Protein AF-A0A524JAB0-F1 (afdb_monomer)

Secondary structure (DSSP, 8-state):
---SSTT-----TT---HHHHHHT--EEEE-SSTTSHHHHTHHHHHHHTT-TT--EEEE-

Mean predicted aligned error: 3.13 Å

Structure (mmCIF, N/CA/C/O backbone):
data_AF-A0A524JAB0-F1
#
_entry.id   AF-A0A524JAB0-F1
#
loop_
_atom_site.group_PDB
_atom_site.id
_atom_site.type_symbol
_atom_site.label_atom_id
_atom_site.label_alt_id
_atom_site.label_comp_id
_atom_site.label_asym_id
_atom_site.label_entity_id
_atom_site.label_seq_id
_atom_site.pdbx_PDB_ins_code
_atom_site.Cartn_x
_atom_site.Cartn_y
_atom_site.Cartn_z
_atom_site.occupancy
_atom_site.B_iso_or_equiv
_atom_site.auth_seq_id
_atom_site.auth_comp_id
_atom_site.auth_asym_id
_atom_site.auth_atom_id
_atom_site.pdbx_PDB_model_num
ATOM 1 N N . MET A 1 1 ? -0.512 -14.104 -10.087 1.00 75.19 1 MET A N 1
ATOM 2 C CA . MET A 1 1 ? -0.625 -12.855 -10.870 1.00 75.19 1 MET A CA 1
ATOM 3 C C . MET A 1 1 ? 0.695 -12.689 -11.598 1.00 75.19 1 MET A C 1
ATOM 5 O O . MET A 1 1 ? 1.703 -13.013 -10.986 1.00 75.19 1 MET A O 1
ATOM 9 N N . LYS A 1 2 ? 0.699 -12.307 -12.878 1.00 83.94 2 LYS A N 1
ATOM 10 C CA . LYS A 1 2 ? 1.934 -12.103 -13.651 1.00 83.94 2 LYS A CA 1
ATOM 11 C C . LYS A 1 2 ? 2.110 -10.602 -13.869 1.00 83.94 2 LYS A C 1
ATOM 13 O O . LYS A 1 2 ? 1.197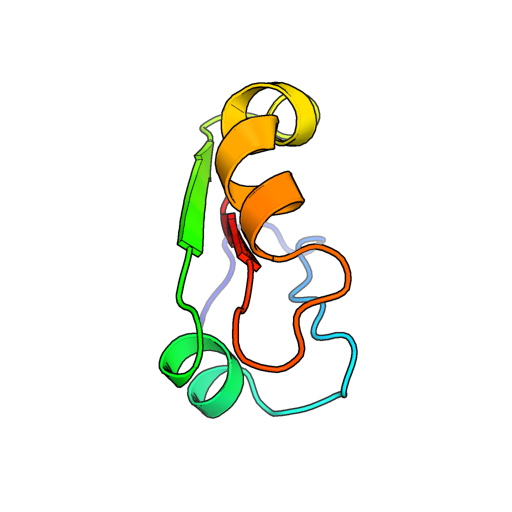 -9.984 -14.407 1.00 83.94 2 LYS A O 1
ATOM 18 N N . LEU A 1 3 ? 3.228 -10.046 -13.413 1.00 90.00 3 LEU A N 1
ATOM 19 C CA . LEU A 1 3 ? 3.604 -8.655 -13.665 1.00 90.00 3 LEU A CA 1
ATOM 20 C C . LEU A 1 3 ? 4.360 -8.575 -14.997 1.00 90.00 3 LEU A C 1
ATOM 22 O O . LEU A 1 3 ? 4.940 -9.568 -15.437 1.00 90.00 3 LEU A O 1
ATOM 26 N N . VAL A 1 4 ? 4.265 -7.429 -15.670 1.00 89.19 4 VAL A N 1
ATOM 27 C CA . VAL A 1 4 ? 4.876 -7.216 -16.997 1.00 89.19 4 VAL A CA 1
ATOM 28 C C . VAL A 1 4 ? 6.26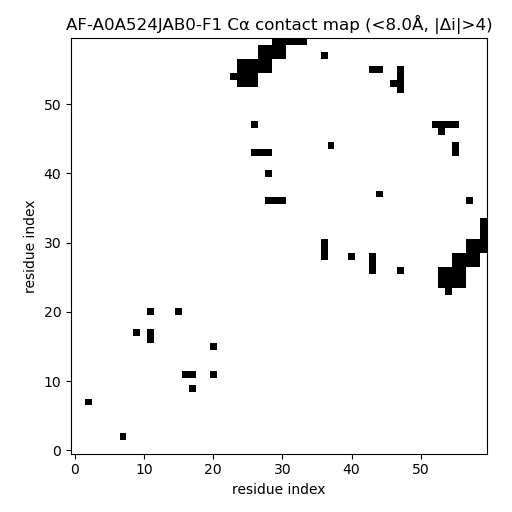6 -6.586 -16.8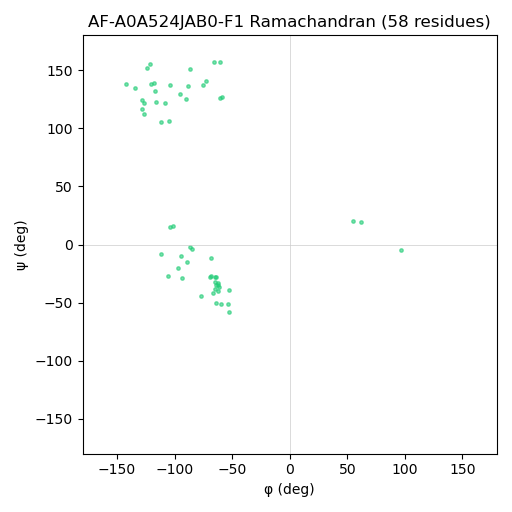83 1.00 89.19 4 VAL A C 1
ATOM 30 O O . VAL A 1 4 ? 7.103 -6.821 -17.744 1.00 89.19 4 VAL A O 1
ATOM 33 N N . ASN A 1 5 ? 6.506 -5.809 -15.825 1.00 88.75 5 ASN A N 1
ATOM 34 C CA . ASN A 1 5 ? 7.817 -5.269 -15.482 1.00 88.75 5 ASN A CA 1
ATOM 35 C C . ASN A 1 5 ? 8.490 -6.202 -14.459 1.00 88.75 5 ASN A C 1
ATOM 37 O O . ASN A 1 5 ? 7.859 -6.546 -13.459 1.00 88.75 5 ASN A O 1
ATOM 41 N N . ASP A 1 6 ? 9.735 -6.598 -14.720 1.00 92.50 6 ASP A N 1
ATOM 42 C CA . ASP A 1 6 ? 10.508 -7.518 -13.875 1.00 92.50 6 ASP A CA 1
ATOM 43 C C . ASP A 1 6 ? 10.877 -6.904 -12.515 1.00 92.50 6 ASP A C 1
ATOM 45 O O . ASP A 1 6 ? 10.982 -7.630 -11.529 1.00 92.50 6 ASP A O 1
ATOM 49 N N . ASP A 1 7 ? 10.984 -5.574 -12.443 1.00 90.56 7 ASP A N 1
ATOM 50 C CA . ASP A 1 7 ? 11.250 -4.833 -11.202 1.00 90.56 7 ASP A CA 1
ATOM 5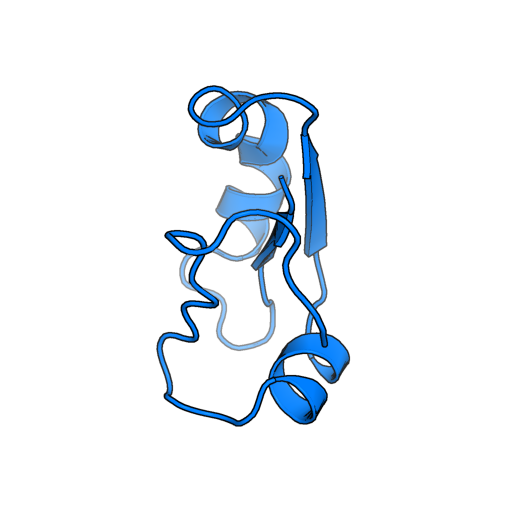1 C C . ASP A 1 7 ? 9.965 -4.511 -10.418 1.00 90.56 7 ASP A C 1
ATOM 53 O O . ASP A 1 7 ? 10.010 -3.877 -9.362 1.00 90.56 7 ASP A O 1
ATOM 57 N N . ALA A 1 8 ? 8.787 -4.881 -10.936 1.00 90.56 8 ALA A N 1
ATOM 58 C CA . ALA A 1 8 ? 7.537 -4.611 -10.242 1.00 90.56 8 ALA A CA 1
ATOM 59 C C . ALA A 1 8 ? 7.341 -5.571 -9.063 1.00 90.56 8 ALA A C 1
ATOM 61 O O . ALA A 1 8 ? 7.506 -6.785 -9.179 1.00 90.56 8 ALA A O 1
ATOM 62 N N . GLU A 1 9 ? 6.877 -5.024 -7.942 1.00 91.25 9 GLU A N 1
ATOM 63 C CA . GLU A 1 9 ? 6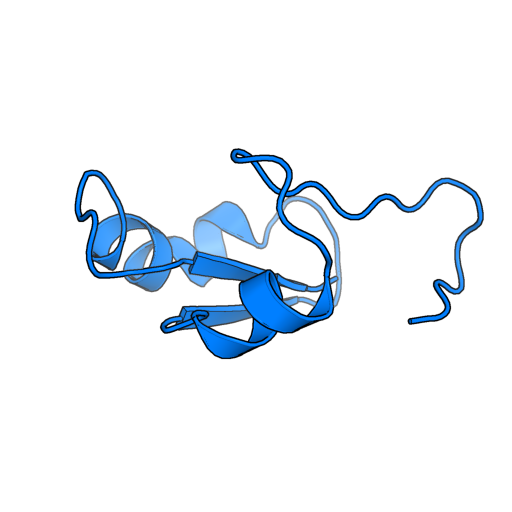.635 -5.779 -6.717 1.00 91.25 9 GLU A CA 1
ATOM 64 C C . GLU A 1 9 ? 5.193 -5.615 -6.232 1.00 91.25 9 GLU A C 1
ATOM 66 O O . GLU A 1 9 ? 4.538 -4.593 -6.445 1.00 91.25 9 GLU A O 1
ATOM 71 N 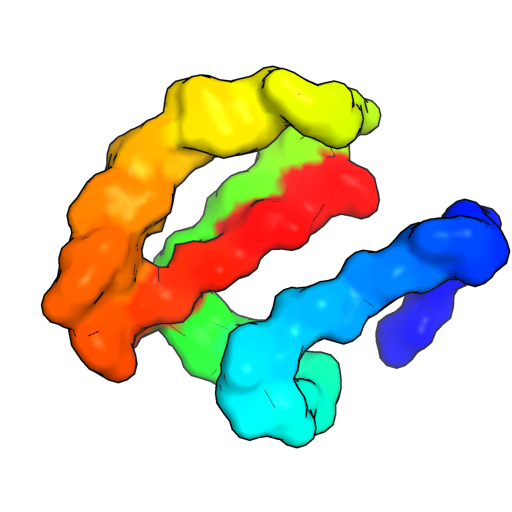N . ILE A 1 10 ? 4.689 -6.637 -5.537 1.00 92.12 10 ILE A N 1
ATOM 72 C CA . ILE A 1 10 ? 3.425 -6.556 -4.804 1.00 92.12 10 ILE A CA 1
ATOM 73 C C . ILE A 1 10 ? 3.770 -6.450 -3.326 1.00 92.12 10 ILE A C 1
ATOM 75 O O . ILE A 1 10 ? 4.154 -7.437 -2.700 1.00 92.12 10 ILE A O 1
ATOM 79 N N . TYR A 1 11 ? 3.595 -5.260 -2.760 1.00 93.12 11 TYR A N 1
ATOM 80 C CA . TYR A 1 11 ? 3.773 -5.045 -1.332 1.00 93.12 11 TYR A CA 1
ATOM 81 C C . TYR A 1 11 ? 2.459 -5.262 -0.574 1.00 93.12 11 TYR A C 1
ATOM 83 O O . TYR A 1 11 ? 1.436 -4.645 -0.875 1.00 93.12 11 TYR A O 1
ATOM 91 N N . ILE A 1 12 ? 2.492 -6.140 0.430 1.00 95.69 12 ILE A N 1
ATOM 92 C CA . ILE A 1 12 ? 1.369 -6.421 1.330 1.00 95.69 12 ILE A CA 1
ATOM 93 C C . ILE A 1 12 ? 1.885 -6.245 2.766 1.00 95.69 12 ILE A C 1
ATOM 95 O O . ILE A 1 12 ? 2.724 -7.036 3.203 1.00 95.69 12 ILE A O 1
ATOM 99 N N . PRO A 1 13 ? 1.420 -5.226 3.515 1.00 93.00 13 PRO A N 1
ATOM 100 C CA . PRO A 1 13 ? 2.060 -4.807 4.766 1.00 93.00 13 PRO A CA 1
ATOM 101 C C . PRO A 1 13 ? 2.025 -5.867 5.876 1.00 93.00 13 PRO A C 1
ATOM 103 O O . PRO A 1 13 ? 2.923 -5.920 6.712 1.00 93.00 13 PRO A O 1
ATOM 106 N N . ASP A 1 14 ? 1.021 -6.740 5.874 1.00 94.88 14 ASP A N 1
ATOM 107 C CA . ASP A 1 14 ? 0.855 -7.825 6.845 1.00 94.88 14 ASP A CA 1
ATOM 108 C C . ASP A 1 14 ? 1.231 -9.208 6.291 1.00 94.88 14 ASP A C 1
ATOM 110 O O . ASP A 1 14 ? 0.927 -10.225 6.912 1.00 94.88 14 ASP A O 1
ATOM 114 N N . LYS A 1 15 ? 1.935 -9.247 5.151 1.00 95.62 15 LYS A N 1
ATOM 115 C CA . LYS A 1 15 ? 2.561 -10.451 4.576 1.00 95.62 15 LYS A CA 1
ATOM 116 C C . LYS A 1 15 ? 1.595 -11.582 4.204 1.00 95.62 15 LYS A C 1
ATOM 118 O O . LYS A 1 15 ? 2.026 -12.724 4.057 1.00 95.62 15 LYS A O 1
ATOM 123 N N . LEU A 1 16 ? 0.307 -11.287 4.038 1.00 96.00 16 LEU A N 1
ATOM 124 C CA . LEU A 1 16 ? -0.627 -12.248 3.456 1.00 96.00 16 LEU A CA 1
ATOM 125 C C . LEU A 1 16 ? -0.287 -12.534 1.991 1.00 96.00 16 LEU A C 1
ATOM 127 O O . LEU A 1 16 ? 0.284 -11.700 1.289 1.00 96.00 16 LEU A O 1
ATOM 131 N N . ASP A 1 17 ? -0.736 -13.690 1.509 1.00 95.88 17 ASP A N 1
ATOM 132 C CA . ASP A 1 17 ? -0.707 -13.999 0.085 1.00 95.88 17 ASP A CA 1
ATOM 133 C C . ASP A 1 17 ? -1.543 -12.999 -0.728 1.00 95.88 17 ASP A C 1
ATOM 135 O O . ASP A 1 17 ? -2.515 -12.403 -0.251 1.00 95.88 17 ASP A O 1
ATOM 139 N N . VAL A 1 18 ? -1.224 -12.886 -2.020 1.00 94.38 18 VAL A N 1
ATOM 140 C CA . VAL A 1 18 ? -1.908 -11.966 -2.939 1.00 94.38 18 VAL A CA 1
ATOM 141 C C . VAL A 1 18 ? -3.422 -12.177 -2.916 1.00 94.38 18 VAL A C 1
ATOM 143 O O . VAL A 1 18 ? -4.161 -11.225 -2.701 1.00 94.38 18 VAL A O 1
ATOM 146 N N . LYS A 1 19 ? -3.907 -13.415 -3.088 1.00 95.19 19 LYS A N 1
ATOM 147 C CA . LYS A 1 19 ? -5.352 -13.708 -3.163 1.00 95.19 19 LYS A CA 1
ATOM 148 C C . LYS A 1 19 ? -6.154 -13.151 -1.970 1.00 95.19 19 LYS A C 1
ATOM 150 O O . LYS A 1 19 ? -7.057 -12.356 -2.225 1.00 95.19 19 LYS A O 1
ATOM 155 N N . PRO A 1 20 ? -5.862 -13.511 -0.705 1.00 96.44 20 PRO A N 1
ATOM 156 C CA . PRO A 1 20 ? -6.604 -12.978 0.438 1.00 96.44 20 PRO A CA 1
ATOM 157 C C . PRO A 1 20 ? -6.470 -11.455 0.589 1.00 96.44 20 PRO A C 1
ATOM 159 O O . PRO A 1 20 ? -7.445 -10.803 0.965 1.00 96.44 20 PRO A O 1
ATOM 162 N N . ALA A 1 21 ? -5.324 -10.864 0.231 1.00 95.75 21 ALA A N 1
ATOM 163 C CA . ALA A 1 21 ? -5.165 -9.410 0.223 1.00 95.75 21 ALA A CA 1
ATOM 164 C C . ALA A 1 21 ? -6.070 -8.718 -0.817 1.00 95.75 21 ALA A C 1
ATOM 166 O O . ALA A 1 21 ? -6.652 -7.670 -0.526 1.00 95.75 21 ALA A O 1
ATOM 167 N N . LEU A 1 22 ? -6.252 -9.313 -2.005 1.00 94.50 22 LEU A N 1
ATOM 168 C CA . LEU A 1 22 ? -7.198 -8.788 -2.997 1.00 94.50 22 LEU A CA 1
ATOM 169 C C . LEU A 1 22 ? -8.645 -8.899 -2.499 1.00 94.50 22 LEU A C 1
ATOM 171 O O . LEU A 1 22 ? -9.399 -7.943 -2.650 1.00 94.50 22 LEU A O 1
ATOM 175 N N . THR A 1 23 ? -9.023 -10.017 -1.872 1.00 96.69 23 THR A N 1
ATOM 176 C CA . THR A 1 23 ? -10.403 -10.253 -1.411 1.00 96.69 23 THR A CA 1
ATOM 177 C C . THR A 1 23 ? -10.876 -9.234 -0.373 1.00 96.69 23 THR A C 1
ATOM 179 O O . THR A 1 23 ? -12.039 -8.846 -0.394 1.00 96.69 23 THR A O 1
ATOM 182 N N . ARG A 1 24 ? -9.997 -8.774 0.526 1.00 96.44 24 ARG A N 1
ATOM 183 C CA . ARG A 1 24 ? -10.361 -7.791 1.565 1.00 96.44 24 ARG A CA 1
ATOM 184 C C . ARG A 1 24 ? -10.302 -6.331 1.110 1.00 96.44 24 ARG A C 1
ATOM 186 O O . ARG A 1 24 ? -10.598 -5.449 1.910 1.00 96.44 24 ARG A O 1
ATOM 193 N N . THR A 1 25 ? -9.857 -6.064 -0.121 1.00 96.88 25 THR A N 1
ATOM 194 C CA . THR A 1 25 ? -9.738 -4.694 -0.641 1.00 96.88 25 THR A CA 1
ATOM 195 C C . THR A 1 25 ? -11.113 -4.031 -0.645 1.00 96.88 25 THR A C 1
ATOM 197 O O . THR A 1 25 ? -12.043 -4.556 -1.250 1.00 96.88 25 THR A O 1
ATOM 200 N N . THR A 1 26 ? -11.235 -2.861 -0.018 1.00 97.94 26 THR A N 1
ATOM 201 C CA . THR A 1 26 ? -12.486 -2.087 -0.010 1.00 97.94 26 THR A CA 1
ATOM 202 C C . THR A 1 26 ? -12.421 -0.863 -0.916 1.00 97.94 26 THR A C 1
ATOM 204 O O . THR A 1 26 ? -13.451 -0.445 -1.432 1.00 97.94 26 THR A O 1
ATOM 207 N N . HIS A 1 27 ? -11.225 -0.310 -1.143 1.00 97.56 27 HIS A N 1
ATOM 208 C CA . HIS A 1 27 ? -10.999 0.844 -2.016 1.00 97.56 27 HIS A CA 1
ATOM 209 C C . HIS A 1 27 ? -9.896 0.505 -3.020 1.00 97.56 27 HIS A C 1
ATOM 211 O O . HIS A 1 27 ? -8.796 0.108 -2.631 1.00 97.56 27 HIS A O 1
ATOM 217 N N . LEU A 1 28 ? -10.196 0.647 -4.313 1.00 95.88 28 LEU A N 1
ATOM 218 C CA . LEU A 1 28 ? -9.265 0.396 -5.411 1.00 95.88 28 LEU A CA 1
ATOM 219 C C . LEU A 1 28 ? -8.998 1.696 -6.168 1.00 95.88 28 LEU A C 1
ATOM 221 O O . LEU A 1 28 ? -9.924 2.288 -6.716 1.00 95.88 28 LEU A O 1
ATOM 225 N N . ALA A 1 29 ? -7.732 2.087 -6.244 1.00 95.25 29 ALA A N 1
ATOM 226 C CA . ALA A 1 29 ? -7.256 3.136 -7.130 1.00 95.25 29 ALA A CA 1
ATOM 227 C C . ALA A 1 29 ? -6.527 2.514 -8.327 1.00 95.25 29 ALA A C 1
ATOM 229 O O . ALA A 1 29 ? -5.743 1.580 -8.156 1.00 95.25 29 ALA A O 1
ATOM 230 N N . ILE A 1 30 ? -6.782 3.032 -9.528 1.00 92.88 30 ILE A N 1
ATOM 231 C CA . ILE A 1 30 ? -6.118 2.612 -10.767 1.00 92.88 30 ILE A CA 1
ATOM 232 C C . ILE A 1 30 ? -5.546 3.865 -11.425 1.00 92.88 30 ILE A C 1
ATOM 234 O O . ILE A 1 30 ? -6.291 4.802 -11.712 1.00 92.88 30 ILE A O 1
ATOM 238 N N . GLY A 1 31 ? -4.235 3.883 -11.643 1.00 89.94 31 GLY A N 1
ATOM 239 C CA . GLY A 1 31 ? -3.532 4.952 -12.345 1.00 89.94 31 GLY A CA 1
ATOM 240 C C . GLY A 1 31 ? -2.798 4.419 -13.571 1.00 89.94 31 GLY A C 1
ATOM 241 O O . GLY A 1 31 ? -2.451 3.248 -13.626 1.00 89.94 31 GLY A O 1
ATOM 242 N N . ALA A 1 32 ? -2.552 5.286 -14.551 1.00 87.69 32 ALA A N 1
ATOM 243 C CA . ALA A 1 32 ? -1.737 4.946 -15.723 1.00 87.69 32 ALA A CA 1
ATOM 244 C C . ALA A 1 32 ? -0.236 5.229 -15.517 1.00 87.69 32 ALA A C 1
ATOM 246 O O . ALA A 1 32 ? 0.588 4.799 -16.318 1.00 87.69 32 ALA A O 1
ATOM 247 N N . HIS A 1 33 ? 0.118 6.002 -14.486 1.00 84.38 33 HIS A N 1
ATOM 248 C CA . HIS A 1 33 ? 1.484 6.444 -14.222 1.00 84.38 33 HIS A CA 1
ATOM 249 C C . HIS A 1 33 ? 1.771 6.456 -12.720 1.00 84.38 33 HIS A C 1
ATOM 251 O O . HIS A 1 33 ? 0.945 6.905 -11.920 1.00 84.38 33 HIS A O 1
ATOM 257 N N . GLN A 1 34 ? 2.960 5.984 -12.353 1.00 73.75 34 GLN A N 1
ATOM 258 C CA . GLN A 1 34 ? 3.415 5.885 -10.968 1.00 73.75 34 GLN A CA 1
ATOM 259 C C . GLN A 1 34 ? 3.737 7.280 -10.395 1.00 73.75 34 GLN A C 1
ATOM 261 O O . GLN A 1 34 ? 4.282 8.125 -11.094 1.00 73.75 34 GLN A O 1
ATOM 266 N N . GLY A 1 35 ? 3.401 7.559 -9.136 1.00 79.88 35 GLY A N 1
ATOM 267 C CA . GLY A 1 35 ? 3.846 8.779 -8.435 1.00 79.88 35 GLY A CA 1
ATOM 268 C C . GLY A 1 35 ? 2.885 9.974 -8.407 1.00 79.88 35 GLY A C 1
ATOM 269 O O . GLY A 1 35 ? 3.178 10.951 -7.726 1.00 79.88 35 GLY A O 1
ATOM 270 N N . ASN A 1 36 ? 1.733 9.907 -9.085 1.00 86.25 36 ASN A N 1
ATOM 271 C CA . ASN A 1 36 ? 0.640 10.879 -8.887 1.00 86.25 36 ASN A CA 1
ATOM 272 C C . ASN A 1 36 ? -0.595 10.253 -8.218 1.00 86.25 36 ASN A C 1
ATOM 274 O O . ASN A 1 36 ? -1.550 10.957 -7.875 1.00 86.25 36 ASN A O 1
ATOM 278 N N . LEU A 1 37 ? -0.609 8.927 -8.065 1.00 90.06 37 LEU A N 1
ATOM 279 C CA . LEU A 1 37 ? -1.798 8.186 -7.658 1.00 90.06 37 LEU A CA 1
ATOM 280 C C . LEU A 1 37 ? -2.174 8.475 -6.200 1.00 90.06 37 LEU A C 1
ATOM 282 O O . LEU A 1 37 ? -3.350 8.462 -5.863 1.00 90.06 37 LEU A O 1
ATOM 286 N N . GLU A 1 38 ? -1.199 8.812 -5.362 1.00 89.94 38 GLU A N 1
ATOM 287 C CA . GLU A 1 38 ? -1.362 9.175 -3.955 1.00 89.94 38 GLU A CA 1
ATOM 288 C C . GLU A 1 38 ? -2.214 10.438 -3.787 1.00 89.94 38 GLU A C 1
ATOM 290 O O . GLU A 1 38 ? -3.071 10.502 -2.907 1.00 89.94 38 GLU A O 1
ATOM 295 N N . ILE A 1 39 ? -2.021 11.428 -4.664 1.00 92.38 39 ILE A N 1
ATOM 296 C CA . ILE A 1 39 ? -2.806 12.669 -4.659 1.00 92.38 39 ILE A CA 1
ATOM 297 C C . ILE A 1 39 ? -4.187 12.409 -5.264 1.00 92.38 39 ILE A C 1
ATOM 299 O O . ILE A 1 39 ? -5.200 12.834 -4.712 1.00 92.38 39 ILE A O 1
ATOM 303 N N . MET A 1 40 ? -4.245 11.676 -6.379 1.00 93.25 40 MET A N 1
ATOM 304 C CA . MET A 1 40 ? -5.505 11.366 -7.064 1.00 93.25 40 MET A CA 1
ATOM 305 C C . MET A 1 40 ? -6.440 10.491 -6.220 1.00 93.25 40 MET A C 1
ATOM 307 O O . MET A 1 40 ? -7.658 10.613 -6.321 1.00 93.25 40 MET A O 1
ATOM 311 N N . ALA A 1 41 ? -5.880 9.612 -5.390 1.00 95.69 41 ALA A N 1
ATOM 312 C CA . ALA A 1 41 ? -6.619 8.672 -4.558 1.00 95.69 41 ALA A CA 1
ATOM 313 C C . ALA A 1 41 ? -6.727 9.109 -3.088 1.00 95.69 41 ALA A C 1
ATOM 315 O O . ALA A 1 41 ? -7.083 8.286 -2.239 1.00 95.69 41 ALA A O 1
ATOM 316 N N . ILE A 1 42 ? -6.446 10.383 -2.780 1.00 96.38 42 ILE A N 1
ATOM 317 C CA . ILE A 1 42 ? -6.408 10.900 -1.405 1.00 96.38 42 ILE A CA 1
ATOM 318 C C . ILE A 1 42 ? -7.689 10.598 -0.622 1.00 96.38 42 ILE A C 1
ATOM 320 O O . ILE A 1 42 ? -7.612 10.205 0.538 1.00 96.38 42 ILE A O 1
ATOM 324 N N . ASP A 1 43 ? -8.858 10.698 -1.257 1.00 97.25 43 ASP A N 1
ATOM 325 C CA . ASP A 1 43 ? -10.138 10.389 -0.615 1.00 97.25 43 ASP A CA 1
ATOM 326 C C . ASP A 1 43 ? -10.187 8.932 -0.120 1.00 97.25 43 ASP A C 1
ATOM 328 O O . ASP A 1 43 ? -10.409 8.674 1.064 1.00 97.25 43 ASP A O 1
ATOM 332 N N . GLY A 1 44 ? -9.869 7.969 -0.991 1.00 96.81 44 GLY A N 1
ATOM 333 C CA . GLY A 1 44 ? -9.845 6.549 -0.635 1.00 96.81 44 GLY A CA 1
ATOM 334 C C . GLY A 1 44 ? -8.788 6.212 0.421 1.00 96.81 44 GLY A C 1
ATOM 335 O O . GLY A 1 44 ? -9.032 5.371 1.290 1.00 96.81 44 GLY A O 1
ATOM 336 N N . ILE A 1 45 ? -7.637 6.892 0.382 1.00 96.88 45 ILE A N 1
ATOM 337 C CA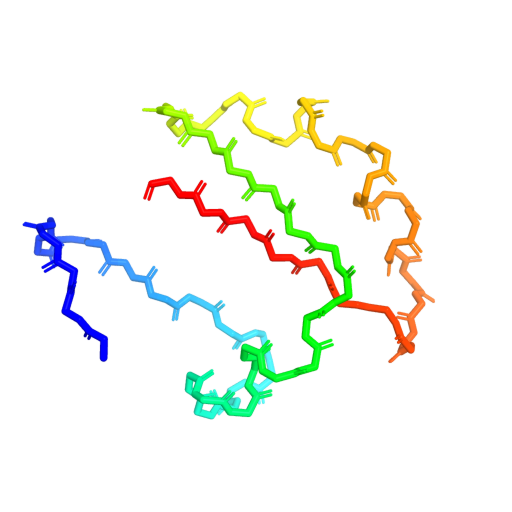 . ILE A 1 45 ? -6.580 6.757 1.392 1.00 96.88 45 ILE A CA 1
ATOM 338 C C . ILE A 1 45 ? -7.086 7.244 2.751 1.00 96.88 45 ILE A C 1
ATOM 340 O O . ILE A 1 45 ? -6.996 6.503 3.730 1.00 96.88 45 ILE A O 1
ATOM 344 N N . LEU A 1 46 ? -7.668 8.446 2.819 1.00 98.00 46 LEU A N 1
ATOM 345 C CA . LEU A 1 46 ? -8.190 9.023 4.061 1.00 98.00 46 LEU A CA 1
ATOM 346 C C . LEU A 1 46 ? -9.327 8.188 4.654 1.00 98.00 46 LEU A C 1
ATOM 348 O O . LEU A 1 46 ? -9.406 8.036 5.869 1.00 98.00 46 LEU A O 1
ATOM 352 N N . GLN A 1 47 ? -10.165 7.578 3.815 1.00 98.06 47 GLN A N 1
ATOM 353 C CA . GLN A 1 47 ? -11.200 6.660 4.282 1.00 98.06 47 GLN A CA 1
ATOM 354 C C . GLN A 1 47 ? -10.641 5.380 4.926 1.00 98.06 47 GLN A C 1
ATOM 356 O O . GLN A 1 4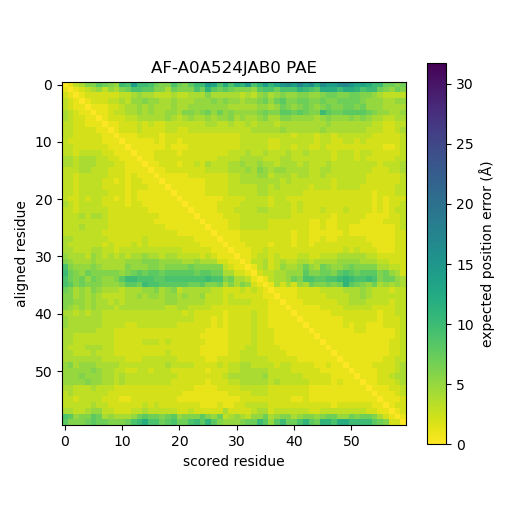7 ? -11.325 4.789 5.764 1.00 98.06 47 GLN A O 1
ATOM 361 N N . CYS A 1 48 ? -9.445 4.931 4.533 1.00 97.94 48 CYS A N 1
ATOM 362 C CA . CYS A 1 48 ? -8.806 3.722 5.064 1.00 97.94 48 CYS A CA 1
ATOM 363 C C . CYS A 1 48 ? -7.791 4.010 6.181 1.00 97.94 48 CYS A C 1
ATOM 365 O O . CYS A 1 48 ? -7.461 3.112 6.957 1.00 97.94 48 CYS A O 1
ATOM 367 N N . PHE A 1 49 ? -7.282 5.238 6.271 1.00 97.00 49 PHE A N 1
ATOM 368 C CA . PHE A 1 49 ? -6.269 5.617 7.248 1.00 97.00 49 PHE A CA 1
ATOM 369 C C . PHE A 1 49 ? -6.765 5.376 8.679 1.00 97.00 49 PHE A C 1
ATOM 371 O O . PHE A 1 49 ? -7.851 5.809 9.057 1.00 97.00 49 PHE A O 1
ATOM 378 N N . GLN A 1 50 ? -5.969 4.644 9.466 1.00 96.06 50 GLN A N 1
ATOM 379 C CA . GLN A 1 50 ? -6.299 4.232 10.839 1.00 96.06 50 GLN A CA 1
ATOM 380 C C . GLN A 1 50 ? -7.631 3.469 10.990 1.00 96.06 50 GLN A C 1
ATOM 382 O O . GLN A 1 50 ? -8.160 3.361 12.095 1.00 96.06 50 GLN A O 1
ATOM 387 N N . ASN A 1 51 ? -8.159 2.882 9.911 1.00 96.81 51 ASN A N 1
ATOM 388 C CA . ASN A 1 51 ? -9.375 2.080 9.954 1.00 96.81 51 ASN A CA 1
ATOM 389 C C . ASN A 1 51 ? -9.063 0.595 9.687 1.00 96.81 51 ASN A C 1
ATOM 391 O O . ASN A 1 51 ? -8.861 0.218 8.534 1.00 96.81 51 ASN A O 1
ATOM 395 N N . PRO A 1 52 ? -9.088 -0.285 10.706 1.00 94.62 52 PRO A N 1
ATOM 396 C CA . PRO A 1 52 ? -8.728 -1.697 10.537 1.00 94.62 52 PRO A CA 1
ATOM 397 C C . PRO A 1 52 ? -9.729 -2.498 9.685 1.00 94.62 52 PRO A C 1
ATOM 399 O O . PRO A 1 52 ? -9.447 -3.632 9.303 1.00 94.62 52 PRO A O 1
ATOM 402 N N . GLN A 1 53 ? -10.907 -1.936 9.394 1.00 96.75 53 GLN A N 1
ATOM 403 C CA . GLN A 1 53 ? -11.952 -2.586 8.600 1.00 96.75 53 GLN A CA 1
ATOM 404 C C . GLN A 1 53 ? -11.894 -2.207 7.115 1.00 96.75 53 GLN A C 1
ATOM 406 O O . GLN A 1 53 ? -12.601 -2.804 6.304 1.00 96.75 53 GLN A O 1
ATOM 411 N N . LYS A 1 54 ? -11.081 -1.213 6.739 1.00 97.88 54 LYS A N 1
ATOM 412 C CA . LYS A 1 54 ? -10.979 -0.726 5.363 1.00 97.88 54 LYS A CA 1
ATOM 413 C C . LYS A 1 54 ? -9.565 -0.929 4.825 1.00 97.88 54 LYS A C 1
ATOM 415 O O . LYS A 1 54 ? -8.581 -0.693 5.512 1.00 97.88 54 LYS A O 1
ATOM 420 N N . TRP A 1 55 ? -9.485 -1.351 3.567 1.00 97.50 55 TRP A N 1
ATOM 421 C CA . TRP A 1 55 ? -8.237 -1.696 2.902 1.00 97.50 55 TRP A CA 1
ATOM 422 C C . TRP A 1 55 ? -8.137 -0.949 1.583 1.00 97.50 55 TRP A C 1
ATOM 424 O O . TRP A 1 55 ? -8.938 -1.169 0.668 1.00 97.50 55 TRP A O 1
ATOM 434 N N . PHE A 1 56 ? -7.135 -0.082 1.502 1.00 97.00 56 PHE A N 1
ATOM 435 C CA . PHE A 1 56 ? -6.786 0.633 0.288 1.00 97.00 56 PHE A CA 1
ATOM 436 C C . PHE A 1 56 ? -5.800 -0.187 -0.546 1.00 97.00 56 PHE A C 1
ATOM 438 O O . PHE A 1 56 ? -4.838 -0.746 -0.017 1.00 97.00 56 PHE A O 1
ATOM 445 N N . ARG A 1 57 ? -6.028 -0.236 -1.857 1.00 94.88 57 ARG A N 1
ATOM 446 C CA . ARG A 1 57 ? -5.135 -0.854 -2.838 1.00 94.88 57 ARG A CA 1
ATOM 447 C C . ARG A 1 57 ? -4.969 0.084 -4.027 1.00 94.88 57 ARG A C 1
ATOM 449 O O . ARG A 1 57 ? -5.958 0.574 -4.565 1.00 94.88 57 ARG A O 1
ATOM 456 N N . ALA A 1 58 ? -3.732 0.262 -4.471 1.00 92.81 58 ALA A N 1
ATOM 457 C CA . ALA A 1 58 ? -3.378 1.064 -5.636 1.00 92.81 58 ALA A CA 1
ATOM 458 C C . ALA A 1 58 ? -2.731 0.186 -6.711 1.00 92.81 58 ALA A C 1
ATOM 460 O O . ALA A 1 58 ? -1.865 -0.628 -6.392 1.00 92.81 58 ALA A O 1
ATOM 461 N N . TRP A 1 59 ? -3.191 0.320 -7.956 1.00 85.25 59 TRP A N 1
ATOM 462 C CA . TRP A 1 59 ? -2.706 -0.402 -9.134 1.00 85.25 59 TRP A CA 1
ATOM 463 C C . TRP A 1 59 ? -2.195 0.580 -10.187 1.00 85.25 59 TRP A C 1
ATOM 465 O O . TRP A 1 59 ? -2.819 1.618 -10.428 1.00 85.25 59 TRP A O 1
ATOM 475 N N . LEU A 1 60 ? -1.066 0.218 -10.792 1.00 74.56 60 LEU A N 1
ATOM 476 C CA . LEU A 1 60 ? -0.301 0.973 -11.779 1.00 74.56 60 LEU A CA 1
ATOM 477 C C . LEU A 1 60 ? 0.229 0.007 -12.841 1.00 74.56 60 LEU A C 1
ATOM 479 O O . LEU A 1 60 ? 0.553 -1.141 -12.453 1.00 74.56 60 LEU A O 1
#

Foldseek 3Di:
DDDPDPPDDDDDPVPDDPVVLVVQAPAEFEDPDPDCRCVVCVVLCVVPVVPPSHHYDYYD

Nearest PDB structures (foldseek):
  3fys-assembly1_A  TM=3.789E-01  e=6.488E+00  Bacillus subtilis
  5v57-assembly1_A  TM=3.852E-01  e=8.003E+00  Homo sapiens
  1fb6-assembly2_B  TM=2.858E-01  e=9.204E+00  Spinacia oleracea

Solvent-accessible surface area (backbone atoms only — not comparable to full-atom values): 4032 Å² total; per-residue (Å²): 137,88,76,90,52,90,88,65,80,88,87,52,98,83,70,63,58,69,68,67,56,60,71,60,49,71,34,81,42,79,40,96,54,86,90,55,46,70,71,76,36,38,67,52,45,61,69,21,59,97,32,96,89,40,30,66,44,78,46,108

Radius of gyration: 12.01 Å; Cα contacts (8 Å, |Δi|>4): 53; chains: 1; bounding box: 24×27×28 Å

Sequence (60 aa):
MKLVNDDAEIYIPDKLDVKPALTRTTHLAIGAHQGNLEIMAIDGILQCFQNPQKWFRAWL

pLDDT: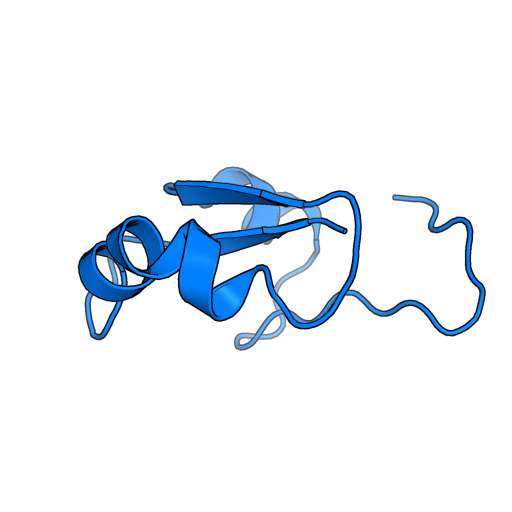 mean 92.66, std 5.76, range [73.75, 98.06]